Protein AF-A0A9W6HFJ3-F1 (afdb_monomer_lite)

Sequence (73 aa):
MQLWIGRMGGSSIDVCYEVFSPRGDEPQVCYARSTAVVVMVSTATGRPVRLTDEMRAAWAPVVGEPIVYARRR

Structure (mmCIF, N/CA/C/O backbone):
data_AF-A0A9W6HFJ3-F1
#
_entry.id   AF-A0A9W6HFJ3-F1
#
loop_
_atom_site.group_PDB
_atom_site.id
_atom_site.type_symbol
_atom_site.label_atom_id
_atom_site.label_alt_id
_atom_site.label_comp_id
_atom_site.label_asym_id
_atom_site.label_entity_id
_atom_site.label_seq_id
_atom_site.pdbx_PDB_ins_code
_atom_site.Cartn_x
_atom_site.Cartn_y
_atom_site.Cartn_z
_atom_site.occupancy
_atom_site.B_iso_or_equiv
_atom_site.auth_seq_id
_atom_site.auth_comp_id
_atom_site.auth_asym_id
_atom_site.auth_atom_id
_atom_site.pdbx_PDB_model_num
ATOM 1 N N . MET A 1 1 ? -6.986 -4.850 9.944 1.00 90.56 1 MET A N 1
ATOM 2 C CA . MET A 1 1 ? -6.053 -4.069 9.107 1.00 90.56 1 MET A CA 1
ATOM 3 C C . MET A 1 1 ? -6.727 -3.770 7.779 1.00 90.56 1 MET A C 1
ATOM 5 O O . MET A 1 1 ? -7.490 -4.611 7.314 1.00 90.56 1 MET A O 1
ATOM 9 N N . GLN A 1 2 ? -6.466 -2.598 7.209 1.00 94.19 2 GLN A N 1
ATOM 10 C CA . GLN A 1 2 ? -6.912 -2.180 5.875 1.00 94.19 2 GLN A CA 1
ATOM 11 C C . GLN A 1 2 ? -5.687 -1.764 5.056 1.00 94.19 2 GLN A C 1
ATOM 13 O O . GLN A 1 2 ? -4.739 -1.240 5.638 1.00 94.19 2 GLN A O 1
ATOM 18 N N . LEU A 1 3 ? -5.683 -2.037 3.748 1.00 97.50 3 LEU A N 1
ATOM 19 C CA . LEU A 1 3 ? -4.578 -1.717 2.842 1.00 97.50 3 LEU A CA 1
ATOM 20 C C . LEU A 1 3 ? -5.110 -1.182 1.516 1.00 97.50 3 LEU A C 1
ATOM 22 O O . LEU A 1 3 ? -6.155 -1.632 1.047 1.00 97.50 3 LEU A O 1
ATOM 26 N N . TRP A 1 4 ? -4.362 -0.268 0.910 1.00 98.38 4 TRP A N 1
ATOM 27 C CA . TRP A 1 4 ? -4.637 0.271 -0.419 1.00 98.38 4 TRP A CA 1
ATOM 28 C C . TRP A 1 4 ? -3.355 0.801 -1.065 1.00 98.38 4 TRP A C 1
ATOM 30 O O . TRP A 1 4 ? -2.336 0.999 -0.399 1.00 98.38 4 TRP A O 1
ATOM 40 N N . ILE A 1 5 ? -3.392 1.037 -2.373 1.00 98.44 5 ILE A N 1
ATOM 41 C CA . ILE A 1 5 ? -2.293 1.678 -3.099 1.00 98.44 5 ILE A CA 1
ATOM 42 C C . ILE A 1 5 ? -2.532 3.189 -3.095 1.00 98.44 5 ILE A C 1
ATOM 44 O O . ILE A 1 5 ? -3.510 3.661 -3.669 1.00 98.44 5 ILE A O 1
ATOM 48 N N . GLY A 1 6 ? -1.637 3.947 -2.459 1.00 97.88 6 GLY A N 1
ATOM 49 C CA . GLY A 1 6 ? -1.702 5.413 -2.409 1.00 97.88 6 GLY A CA 1
ATOM 50 C C . GLY A 1 6 ? -1.028 6.096 -3.601 1.00 97.88 6 GLY A C 1
ATOM 51 O O . GLY A 1 6 ? -1.352 7.229 -3.951 1.00 97.88 6 GLY A O 1
ATOM 52 N N . ARG A 1 7 ? -0.067 5.421 -4.244 1.00 96.81 7 ARG A N 1
ATOM 53 C CA . ARG A 1 7 ? 0.634 5.932 -5.430 1.00 96.81 7 ARG A CA 1
ATOM 54 C C . ARG A 1 7 ? 1.216 4.792 -6.253 1.00 96.81 7 ARG A C 1
ATOM 56 O O . ARG A 1 7 ? 1.707 3.812 -5.704 1.00 96.81 7 ARG A O 1
ATOM 63 N N . MET A 1 8 ? 1.238 4.967 -7.574 1.00 97.19 8 MET A N 1
ATOM 64 C CA . MET A 1 8 ? 1.946 4.082 -8.501 1.00 97.19 8 MET A CA 1
ATOM 65 C C . MET A 1 8 ? 2.994 4.863 -9.294 1.00 97.19 8 MET A C 1
ATOM 67 O O . MET A 1 8 ? 2.664 5.630 -10.199 1.00 97.19 8 MET A O 1
ATOM 71 N N . GLY A 1 9 ? 4.265 4.651 -8.961 1.00 95.75 9 GLY A N 1
ATOM 72 C CA . GLY A 1 9 ? 5.413 5.170 -9.698 1.00 95.75 9 GLY A CA 1
ATOM 73 C C . GLY A 1 9 ? 5.729 4.337 -10.941 1.00 95.75 9 GLY A C 1
ATOM 74 O O . GLY A 1 9 ? 4.910 3.566 -11.430 1.00 95.75 9 GLY A O 1
ATOM 75 N N . GLY A 1 10 ? 6.940 4.486 -11.480 1.00 97.19 10 GLY A N 1
ATOM 76 C CA . GLY A 1 10 ? 7.375 3.738 -12.663 1.00 97.19 10 GLY A CA 1
ATOM 77 C C . GLY A 1 10 ? 7.584 2.245 -12.408 1.00 97.19 10 GLY A C 1
ATOM 78 O O . GLY A 1 10 ? 7.144 1.424 -13.204 1.00 97.19 10 GLY A O 1
ATOM 79 N N . SER A 1 11 ? 8.249 1.924 -11.300 1.00 97.38 11 SER A N 1
ATOM 80 C CA . SER A 1 11 ? 8.623 0.564 -10.880 1.00 97.38 11 SER A CA 1
ATOM 81 C C . SER A 1 11 ? 8.293 0.302 -9.413 1.00 97.38 11 SER A C 1
ATOM 83 O O . SER A 1 11 ? 8.708 -0.706 -8.857 1.00 97.38 11 SER A O 1
ATOM 85 N N . SER A 1 12 ? 7.587 1.225 -8.766 1.00 97.75 12 SER A N 1
ATOM 86 C CA . SER A 1 12 ? 7.267 1.160 -7.347 1.00 97.75 12 SER A CA 1
ATOM 87 C C . SER A 1 12 ? 5.818 1.531 -7.091 1.00 97.75 12 SER A C 1
ATOM 89 O O . SER A 1 12 ? 5.204 2.252 -7.882 1.00 97.75 12 SER A O 1
ATOM 91 N N . ILE A 1 13 ? 5.296 1.060 -5.968 1.00 98.00 13 ILE A N 1
ATOM 92 C CA . ILE A 1 13 ? 4.000 1.444 -5.426 1.00 98.00 13 ILE A CA 1
ATOM 93 C C . ILE A 1 13 ? 4.156 1.843 -3.962 1.00 98.00 13 ILE A C 1
ATOM 95 O O . ILE A 1 13 ? 4.960 1.260 -3.233 1.00 98.00 13 ILE A O 1
ATOM 99 N N . ASP A 1 14 ? 3.358 2.814 -3.543 1.00 98.19 14 ASP A N 1
ATOM 100 C CA . ASP A 1 14 ? 3.196 3.162 -2.138 1.00 98.19 14 ASP A CA 1
ATOM 101 C C . ASP A 1 14 ? 1.978 2.389 -1.620 1.00 98.19 14 ASP A C 1
ATOM 103 O O . ASP A 1 14 ? 0.848 2.649 -2.039 1.00 98.19 14 ASP A O 1
ATOM 107 N N . VAL A 1 15 ? 2.206 1.421 -0.735 1.00 98.31 15 VAL A N 1
ATOM 108 C CA . VAL A 1 15 ? 1.156 0.651 -0.060 1.00 98.31 15 VAL A CA 1
ATOM 109 C C . VAL A 1 15 ? 0.844 1.328 1.264 1.00 98.31 15 VAL A C 1
ATOM 111 O O . VAL A 1 15 ? 1.646 1.302 2.198 1.00 98.31 15 VAL A O 1
ATOM 114 N N . CYS A 1 16 ? -0.326 1.938 1.342 1.00 98.44 16 CYS A N 1
ATOM 115 C CA . CYS A 1 16 ? -0.850 2.537 2.555 1.00 98.44 16 CYS A CA 1
ATOM 116 C C . CYS A 1 16 ? -1.603 1.484 3.369 1.00 98.44 16 CYS A C 1
ATOM 118 O O . CYS A 1 16 ? -2.265 0.609 2.806 1.00 98.44 16 CYS A O 1
ATOM 120 N N . TYR A 1 17 ? -1.492 1.552 4.693 1.00 97.88 17 TYR A N 1
ATOM 121 C CA . TYR A 1 17 ? -2.192 0.634 5.578 1.00 97.88 17 TYR A CA 1
ATOM 122 C C . TYR A 1 17 ? -2.548 1.248 6.927 1.00 97.88 17 TYR A C 1
ATOM 124 O O . TYR A 1 17 ? -1.878 2.152 7.439 1.00 97.88 17 TYR A O 1
ATOM 132 N N . GLU A 1 18 ? -3.600 0.690 7.518 1.00 97.62 18 GLU A N 1
ATOM 133 C CA . GLU A 1 18 ? -4.115 1.046 8.835 1.00 97.62 18 GLU A CA 1
ATOM 134 C C . GLU A 1 18 ? -4.297 -0.186 9.711 1.00 97.62 18 GLU A C 1
ATOM 136 O O . GLU A 1 18 ? -4.886 -1.200 9.309 1.00 97.62 18 GLU A O 1
ATOM 141 N N . VAL A 1 19 ? -3.805 -0.083 10.939 1.00 97.12 19 VAL A N 1
ATOM 142 C CA . VAL A 1 19 ? -3.926 -1.109 11.969 1.00 97.12 19 VAL A CA 1
ATOM 143 C C . VAL A 1 19 ? -4.968 -0.648 12.972 1.00 97.12 19 VAL A C 1
ATOM 145 O O . VAL A 1 19 ? -4.821 0.396 13.602 1.00 97.12 19 VAL A O 1
ATOM 148 N N . PHE A 1 20 ? -6.012 -1.455 13.116 1.00 97.31 20 PHE A N 1
ATOM 149 C CA . PHE A 1 20 ? -7.131 -1.202 14.012 1.00 97.31 20 PHE A CA 1
ATOM 150 C C . PHE A 1 20 ? -7.098 -2.157 15.202 1.00 97.31 20 PHE A C 1
ATOM 152 O O . PHE A 1 20 ? -6.479 -3.224 15.123 1.00 97.31 20 PHE A O 1
ATOM 159 N N . SER A 1 21 ? -7.807 -1.784 16.263 1.00 97.00 21 SER A N 1
ATOM 160 C CA . SER A 1 21 ? -8.163 -2.674 17.360 1.00 97.00 21 SER A CA 1
ATOM 161 C C . SER A 1 21 ? -8.962 -3.895 16.861 1.00 97.00 21 SER A C 1
ATOM 163 O O . SER A 1 21 ? -9.431 -3.906 15.707 1.00 97.00 21 SER A O 1
ATOM 165 N N . PRO A 1 22 ? -9.057 -4.970 17.668 1.00 95.50 22 PRO A N 1
ATOM 166 C CA . PRO A 1 22 ? -9.814 -6.164 17.309 1.00 95.50 22 PRO A CA 1
ATOM 167 C C . PRO A 1 22 ? -11.234 -5.860 16.810 1.00 95.50 22 PRO A C 1
ATOM 169 O O . PRO A 1 22 ? -11.867 -4.8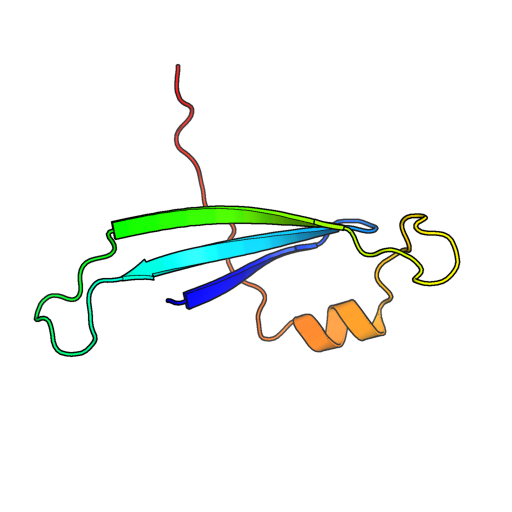69 17.170 1.00 95.50 22 PRO A O 1
ATOM 172 N N . ARG A 1 23 ? -11.754 -6.733 15.940 1.00 93.44 23 ARG A N 1
ATOM 173 C CA . ARG A 1 23 ? -13.146 -6.628 15.480 1.00 93.44 23 ARG A CA 1
ATOM 174 C C . ARG A 1 23 ? -14.090 -6.852 16.663 1.00 93.44 23 ARG A C 1
ATOM 176 O O . ARG A 1 23 ? -13.945 -7.857 17.350 1.00 93.44 23 ARG A O 1
ATOM 183 N N . GLY A 1 24 ? -15.071 -5.967 16.826 1.00 93.00 24 GLY A N 1
ATOM 184 C CA . GLY A 1 24 ? -16.061 -6.026 17.907 1.00 93.00 24 GLY A CA 1
ATOM 185 C C . GLY A 1 24 ? -15.896 -4.935 18.966 1.00 93.00 24 GLY A C 1
ATOM 186 O O . GLY A 1 24 ? -16.809 -4.747 19.760 1.00 93.00 24 GLY A O 1
ATOM 187 N N . ASP A 1 25 ? -14.786 -4.192 18.955 1.00 94.44 25 ASP A N 1
ATOM 188 C CA . ASP A 1 25 ? -14.646 -2.999 19.791 1.00 94.44 25 ASP A CA 1
ATOM 189 C C . ASP A 1 25 ? -15.557 -1.869 19.283 1.00 94.44 25 ASP A C 1
ATOM 191 O O . ASP A 1 25 ? -15.578 -1.566 18.085 1.00 94.44 25 ASP A O 1
ATOM 195 N N . GLU A 1 26 ? -16.264 -1.206 20.202 1.00 94.69 26 GLU A N 1
ATOM 196 C CA . GLU A 1 26 ? -17.097 -0.034 19.926 1.00 94.69 26 GLU A CA 1
ATOM 197 C C . GLU A 1 26 ? -16.640 1.154 20.800 1.00 94.69 26 GLU A C 1
ATOM 199 O O . GLU A 1 26 ? -16.877 1.150 22.010 1.00 94.69 26 GLU A O 1
ATOM 204 N N . PRO A 1 27 ? -15.974 2.180 20.228 1.00 93.06 27 PRO A N 1
ATOM 205 C CA . PRO A 1 27 ? -15.624 2.338 18.814 1.00 93.06 27 PRO A CA 1
ATOM 206 C C . PRO A 1 27 ? -14.411 1.490 18.397 1.00 93.06 27 PRO A C 1
ATOM 208 O O . PRO A 1 27 ? -13.498 1.257 19.186 1.00 93.06 27 PRO A O 1
ATOM 211 N N . GLN A 1 28 ? -14.342 1.122 17.115 1.00 95.50 28 GLN A N 1
ATOM 212 C CA . GLN A 1 28 ? -13.133 0.528 16.548 1.00 95.50 28 GLN A CA 1
ATOM 213 C C . GLN A 1 28 ? -12.023 1.588 16.460 1.00 95.50 28 GLN A C 1
ATOM 215 O O . GLN A 1 28 ? -12.171 2.603 15.775 1.00 95.50 28 GLN A O 1
ATOM 220 N N . VAL A 1 29 ? -10.894 1.355 17.133 1.00 97.06 29 VAL A N 1
ATOM 221 C CA . VAL A 1 29 ? -9.811 2.346 17.252 1.00 97.06 29 VAL A CA 1
ATOM 222 C C . VAL A 1 29 ? -8.726 2.090 16.208 1.00 97.06 29 VAL A C 1
ATOM 224 O O . VAL A 1 29 ? -8.221 0.977 16.100 1.00 97.06 29 VAL A O 1
ATOM 227 N N . CYS A 1 30 ? -8.319 3.118 15.457 1.00 96.31 30 CYS A N 1
ATOM 228 C CA . CYS A 1 30 ? -7.126 3.056 14.606 1.00 96.31 30 CYS A CA 1
ATOM 229 C C . CYS A 1 30 ? -5.874 3.356 15.445 1.00 96.31 30 CYS A C 1
ATOM 231 O O . CYS A 1 30 ? -5.718 4.465 15.953 1.00 96.31 30 CYS A O 1
ATOM 233 N N . TYR A 1 31 ? -4.982 2.377 15.592 1.00 96.38 31 TYR A N 1
ATOM 234 C CA . TYR A 1 31 ? -3.749 2.512 16.375 1.00 96.38 31 TYR A CA 1
ATOM 235 C C . TYR A 1 31 ? -2.572 3.036 15.561 1.00 96.38 31 TYR A C 1
ATOM 237 O O . TYR A 1 31 ? -1.701 3.718 16.099 1.00 96.38 31 TYR A O 1
ATOM 245 N N . ALA A 1 32 ? -2.511 2.695 14.276 1.00 95.94 32 ALA A N 1
ATOM 246 C CA . ALA A 1 32 ? -1.407 3.098 13.422 1.00 95.94 32 ALA A CA 1
ATOM 247 C C . ALA A 1 32 ? -1.855 3.251 11.975 1.00 95.94 32 ALA A C 1
ATOM 249 O O . ALA A 1 32 ? -2.655 2.468 11.467 1.00 95.94 32 ALA A O 1
ATOM 250 N N . ARG A 1 33 ? -1.251 4.225 11.301 1.00 96.69 33 ARG A N 1
ATOM 251 C CA . ARG A 1 33 ? -1.380 4.468 9.869 1.00 96.69 33 ARG A CA 1
ATOM 252 C C . ARG A 1 33 ? 0.018 4.653 9.295 1.00 96.69 33 ARG A C 1
ATOM 254 O O . ARG A 1 33 ? 0.821 5.396 9.864 1.00 96.69 33 ARG A O 1
ATOM 261 N N . SER A 1 34 ? 0.331 3.965 8.206 1.00 97.44 34 SER A N 1
ATOM 262 C CA . SER A 1 34 ? 1.675 3.987 7.629 1.00 97.44 34 SER A CA 1
ATOM 263 C C . SER A 1 34 ? 1.674 3.657 6.133 1.00 97.44 34 SER A C 1
ATOM 265 O O . SER A 1 34 ? 0.701 3.126 5.606 1.00 97.44 34 SER A O 1
ATOM 267 N N . THR A 1 35 ? 2.780 3.969 5.463 1.00 98.00 35 THR A N 1
ATOM 268 C CA . THR A 1 35 ? 3.023 3.718 4.045 1.00 98.00 35 THR A CA 1
ATOM 269 C C . THR A 1 35 ? 4.308 2.912 3.908 1.00 98.00 35 THR A C 1
ATOM 271 O O . THR A 1 35 ? 5.339 3.281 4.471 1.00 98.00 35 THR A O 1
ATOM 274 N N . ALA A 1 36 ? 4.260 1.832 3.134 1.00 97.81 36 ALA A N 1
ATOM 275 C CA . ALA A 1 36 ? 5.423 1.067 2.709 1.00 97.81 36 ALA A CA 1
ATOM 276 C C . ALA A 1 36 ? 5.667 1.281 1.212 1.00 97.81 36 ALA A C 1
ATOM 278 O O . ALA A 1 36 ? 4.731 1.240 0.418 1.00 97.81 36 ALA A O 1
ATOM 279 N N . VAL A 1 37 ? 6.924 1.472 0.817 1.00 97.75 37 VAL A N 1
ATOM 280 C CA . VAL A 1 37 ? 7.301 1.541 -0.600 1.00 97.75 37 VAL A CA 1
ATOM 281 C C . VAL A 1 37 ? 7.693 0.144 -1.064 1.00 97.75 37 VAL A C 1
ATOM 283 O O . VAL A 1 37 ? 8.621 -0.455 -0.523 1.00 97.75 37 VAL A O 1
ATOM 286 N N . VAL A 1 38 ? 7.003 -0.367 -2.078 1.00 97.38 38 VAL A N 1
ATOM 287 C CA . VAL A 1 38 ? 7.294 -1.663 -2.700 1.00 97.38 38 VAL A CA 1
ATOM 288 C C . VAL A 1 38 ? 7.836 -1.418 -4.099 1.00 97.38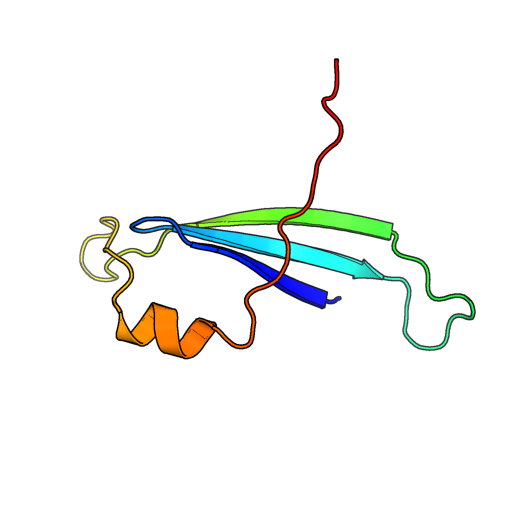 38 VAL A C 1
ATOM 290 O O . VAL A 1 38 ? 7.229 -0.687 -4.876 1.00 97.38 38 VAL A O 1
ATOM 293 N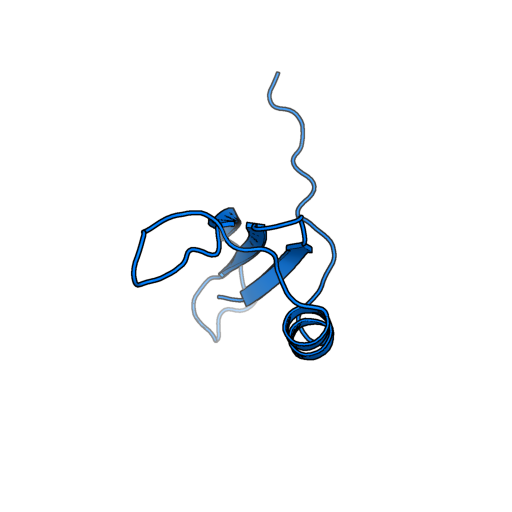 N . VAL A 1 39 ? 8.974 -2.025 -4.434 1.00 98.00 39 VAL A N 1
ATOM 294 C CA . VAL A 1 39 ? 9.581 -1.948 -5.770 1.00 98.00 39 VAL A CA 1
ATOM 295 C C . VAL A 1 39 ? 9.402 -3.286 -6.473 1.00 98.00 39 VAL A C 1
ATOM 297 O O . VAL A 1 39 ? 9.783 -4.327 -5.942 1.00 98.00 39 VAL A O 1
ATOM 300 N N . MET A 1 40 ? 8.849 -3.257 -7.682 1.00 97.31 40 MET A N 1
ATOM 301 C CA . MET A 1 40 ? 8.739 -4.435 -8.532 1.00 97.31 40 MET A CA 1
ATOM 302 C C . MET A 1 40 ? 10.090 -4.738 -9.164 1.00 97.31 40 MET A C 1
ATOM 304 O O . MET A 1 40 ? 10.702 -3.865 -9.782 1.00 97.31 40 MET A O 1
ATOM 308 N N . VAL A 1 41 ? 10.539 -5.985 -9.039 1.00 97.75 41 VAL A N 1
ATOM 309 C CA . VAL A 1 41 ? 11.826 -6.448 -9.566 1.00 97.75 41 VAL A CA 1
ATOM 310 C C . VAL A 1 41 ? 11.661 -7.705 -10.412 1.00 97.75 41 VAL A C 1
ATOM 312 O O . VAL A 1 41 ? 10.744 -8.500 -10.213 1.00 97.75 41 VAL A O 1
ATOM 315 N N . SER A 1 42 ? 12.576 -7.900 -11.356 1.00 96.88 42 SER A N 1
ATOM 316 C CA . SER A 1 42 ? 12.733 -9.166 -12.069 1.00 96.88 42 SER A CA 1
ATOM 317 C C . SER A 1 42 ? 13.248 -10.233 -11.105 1.00 96.88 42 SER A C 1
ATOM 319 O O . SER A 1 42 ? 14.281 -10.038 -10.469 1.00 96.88 42 SER A O 1
ATOM 321 N N . THR A 1 43 ? 12.592 -11.389 -11.046 1.00 95.81 43 THR A N 1
ATOM 322 C CA . THR A 1 43 ? 13.047 -12.523 -10.223 1.00 95.81 43 THR A CA 1
ATOM 323 C C . THR A 1 43 ? 14.371 -13.115 -10.709 1.00 95.81 43 THR A C 1
ATOM 325 O O . THR A 1 43 ? 15.125 -13.655 -9.908 1.00 95.81 43 THR A O 1
ATOM 328 N N . ALA A 1 44 ? 14.686 -12.979 -12.001 1.00 97.81 44 ALA A N 1
ATOM 329 C CA . ALA A 1 44 ? 15.926 -13.488 -12.585 1.00 97.81 44 ALA A CA 1
ATOM 330 C C . ALA A 1 44 ? 17.145 -12.601 -12.288 1.00 97.81 44 ALA A C 1
ATOM 332 O O . ALA A 1 44 ? 18.253 -13.107 -12.148 1.00 97.81 44 ALA A O 1
ATOM 333 N N . THR A 1 45 ? 16.964 -11.276 -12.229 1.00 97.38 45 THR A N 1
ATOM 334 C CA . THR A 1 45 ? 18.092 -10.322 -12.154 1.00 97.38 45 THR A CA 1
ATOM 335 C C . THR A 1 45 ? 18.085 -9.430 -10.917 1.00 97.38 45 THR A C 1
ATOM 337 O O . THR A 1 45 ? 19.057 -8.717 -10.682 1.00 97.38 45 THR A O 1
ATOM 340 N N . GLY A 1 46 ? 16.983 -9.391 -10.165 1.00 96.44 46 GLY A N 1
ATOM 341 C CA . GLY A 1 46 ? 16.770 -8.455 -9.059 1.00 96.44 46 GLY A CA 1
ATOM 342 C C . GLY A 1 46 ? 16.640 -6.988 -9.486 1.00 96.44 46 GLY A C 1
ATOM 343 O O . GLY A 1 46 ? 16.474 -6.115 -8.637 1.00 96.44 46 GLY A O 1
ATOM 344 N N . ARG A 1 47 ? 16.711 -6.679 -10.788 1.00 97.62 47 ARG A N 1
ATOM 345 C CA . ARG A 1 47 ? 16.622 -5.301 -11.288 1.00 97.62 47 ARG A CA 1
ATOM 346 C C . ARG A 1 47 ? 15.174 -4.805 -11.250 1.00 97.62 47 ARG A C 1
ATOM 348 O O . ARG A 1 47 ? 14.277 -5.593 -11.562 1.00 97.62 47 ARG A O 1
ATOM 355 N N . PRO A 1 48 ? 14.931 -3.516 -10.941 1.00 98.06 48 PRO A N 1
ATOM 356 C CA . PRO A 1 48 ? 13.600 -2.934 -11.024 1.00 98.06 48 PRO A CA 1
ATOM 357 C C . PRO A 1 48 ? 12.990 -3.095 -12.417 1.00 98.06 48 PRO A C 1
ATOM 359 O O . PRO A 1 48 ? 13.667 -2.887 -13.426 1.00 98.06 48 PRO A O 1
ATOM 362 N N . VAL A 1 49 ? 11.706 -3.433 -12.467 1.00 97.50 49 VAL A N 1
ATOM 363 C CA . VAL A 1 49 ? 10.932 -3.540 -13.710 1.00 97.50 49 VAL A CA 1
ATOM 364 C C . VAL A 1 49 ? 9.803 -2.526 -13.710 1.00 97.50 49 VAL A C 1
ATOM 366 O O . VAL A 1 49 ? 9.294 -2.135 -12.659 1.00 97.50 49 VAL A O 1
ATOM 369 N N . ARG A 1 50 ? 9.438 -2.023 -14.888 1.00 97.50 50 ARG A N 1
ATOM 370 C CA . ARG A 1 50 ? 8.323 -1.079 -15.017 1.00 97.50 50 ARG A CA 1
ATOM 371 C C . ARG A 1 50 ? 7.002 -1.789 -14.721 1.00 97.50 50 ARG A C 1
ATOM 373 O O . ARG A 1 50 ? 6.806 -2.923 -15.144 1.00 97.50 50 ARG A O 1
ATOM 380 N N . LEU A 1 51 ? 6.098 -1.094 -14.035 1.00 96.94 51 LEU A N 1
ATOM 381 C CA . LEU A 1 51 ? 4.702 -1.510 -13.927 1.00 96.94 51 LEU A CA 1
ATOM 382 C C . LEU A 1 51 ? 4.063 -1.442 -15.314 1.00 96.94 51 LEU A C 1
ATOM 384 O O . LEU A 1 51 ? 4.095 -0.376 -15.937 1.00 96.94 51 LEU A O 1
ATOM 388 N N . THR A 1 52 ? 3.500 -2.556 -15.776 1.00 97.06 52 THR A N 1
ATOM 389 C CA . THR A 1 52 ? 2.788 -2.620 -17.057 1.00 97.06 52 THR A CA 1
ATOM 390 C C . THR A 1 52 ? 1.424 -1.943 -16.954 1.00 97.06 52 THR A C 1
ATOM 392 O O . THR A 1 52 ? 0.878 -1.777 -15.860 1.00 97.06 52 THR A O 1
ATOM 395 N N . ASP A 1 53 ? 0.848 -1.571 -18.096 1.00 97.31 53 ASP A N 1
ATOM 396 C CA . ASP A 1 53 ? -0.500 -0.996 -18.136 1.00 97.31 53 ASP A CA 1
ATOM 397 C C . ASP A 1 53 ? -1.556 -1.992 -17.645 1.00 97.31 53 ASP A C 1
ATOM 399 O O . ASP A 1 53 ? -2.485 -1.609 -16.940 1.00 97.31 53 ASP A O 1
ATOM 403 N N . GLU A 1 54 ? -1.360 -3.284 -17.920 1.00 97.56 54 GLU A N 1
ATOM 404 C CA . GLU A 1 54 ? -2.203 -4.361 -17.397 1.00 97.56 54 GLU A CA 1
ATOM 405 C C . GLU A 1 54 ? -2.174 -4.415 -15.864 1.00 97.56 54 GLU A C 1
ATOM 407 O O . GLU A 1 54 ? -3.228 -4.440 -15.232 1.00 97.56 54 GLU A O 1
ATOM 412 N N . MET A 1 55 ? -0.987 -4.355 -15.246 1.00 96.44 55 MET A N 1
ATOM 413 C CA . MET A 1 55 ? -0.865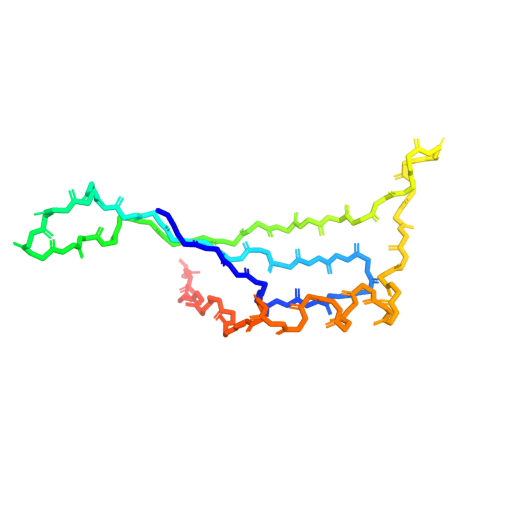 -4.321 -13.783 1.00 96.44 55 MET A CA 1
ATOM 414 C C . MET A 1 55 ? -1.555 -3.086 -13.197 1.00 96.44 55 MET A C 1
ATOM 416 O O . MET A 1 55 ? -2.275 -3.190 -12.206 1.00 96.44 55 MET A O 1
ATOM 420 N N . ARG A 1 56 ? -1.373 -1.916 -13.823 1.00 96.44 56 ARG A N 1
ATOM 421 C CA . ARG A 1 56 ? -2.028 -0.670 -13.389 1.00 96.44 56 ARG A CA 1
ATOM 422 C C . ARG A 1 56 ? -3.548 -0.771 -13.472 1.00 96.44 56 ARG A C 1
ATOM 424 O O . ARG A 1 56 ? -4.225 -0.356 -12.535 1.00 96.44 56 ARG A O 1
ATOM 431 N N . ALA A 1 57 ? -4.073 -1.331 -14.559 1.00 97.38 57 ALA A N 1
ATOM 432 C CA . ALA A 1 57 ? -5.505 -1.542 -14.738 1.00 97.38 57 ALA A CA 1
ATOM 433 C C . ALA A 1 57 ? -6.059 -2.540 -13.710 1.00 97.38 57 ALA A C 1
ATOM 435 O O . ALA A 1 57 ? -7.080 -2.268 -13.081 1.00 97.38 57 ALA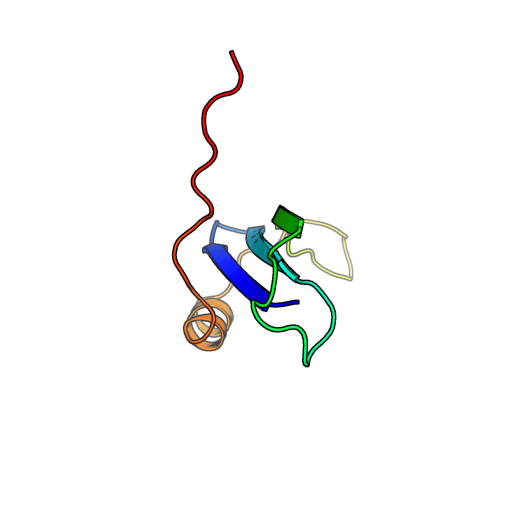 A O 1
ATOM 436 N N . ALA A 1 58 ? -5.354 -3.649 -13.477 1.00 97.69 58 ALA A N 1
ATOM 437 C CA . ALA A 1 58 ? -5.742 -4.661 -12.497 1.00 97.69 58 ALA A CA 1
ATOM 438 C C . ALA A 1 58 ? -5.764 -4.121 -11.057 1.00 97.69 58 ALA A C 1
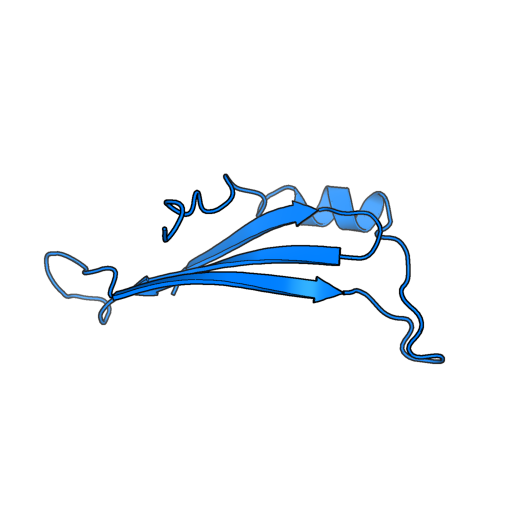ATOM 440 O O . ALA A 1 58 ? -6.575 -4.557 -10.242 1.00 97.69 58 ALA A O 1
ATOM 441 N N . TRP A 1 59 ? -4.887 -3.169 -10.730 1.00 97.06 59 TRP A N 1
ATOM 442 C CA . TRP A 1 59 ? -4.801 -2.570 -9.397 1.00 97.06 59 TRP A CA 1
ATOM 443 C C . TRP A 1 59 ? -5.711 -1.364 -9.184 1.00 97.06 59 TRP A C 1
ATOM 445 O O . TRP A 1 59 ? -5.919 -0.978 -8.036 1.00 97.06 59 TRP A O 1
ATOM 455 N N . ALA A 1 60 ? -6.297 -0.799 -10.242 1.00 96.12 60 ALA A N 1
ATOM 456 C CA . ALA A 1 60 ? -7.199 0.349 -10.151 1.00 96.12 60 ALA A CA 1
ATOM 457 C C . ALA A 1 60 ? -8.293 0.227 -9.062 1.00 96.12 60 ALA A C 1
ATOM 459 O O . ALA A 1 60 ? -8.528 1.222 -8.378 1.00 96.12 60 ALA A O 1
ATOM 460 N N . PRO A 1 61 ? -8.912 -0.950 -8.806 1.00 97.75 61 PRO A N 1
ATOM 461 C CA . PRO A 1 61 ? -9.945 -1.086 -7.773 1.00 97.75 61 PRO A CA 1
ATOM 462 C C . PRO A 1 61 ? -9.461 -0.888 -6.331 1.00 97.75 61 PRO A C 1
ATOM 464 O O . PRO A 1 61 ? -10.277 -0.649 -5.446 1.00 97.75 61 PRO A O 1
ATOM 467 N N . VAL A 1 62 ? -8.157 -1.024 -6.073 1.00 97.06 62 VAL A N 1
ATOM 468 C CA . VAL A 1 62 ? -7.559 -0.893 -4.731 1.00 97.06 62 VAL A CA 1
ATOM 469 C C . VAL A 1 62 ? -6.703 0.368 -4.594 1.00 97.06 62 VAL A C 1
ATOM 471 O O . VAL A 1 62 ? -5.949 0.506 -3.629 1.00 97.06 62 VAL A O 1
ATOM 474 N N . VAL A 1 63 ? -6.798 1.287 -5.557 1.00 97.94 63 VAL A N 1
ATOM 475 C CA . VAL A 1 63 ? -6.183 2.613 -5.465 1.00 97.94 63 VAL A CA 1
ATOM 476 C C . VAL A 1 63 ? -7.064 3.508 -4.602 1.00 97.94 63 VAL A C 1
ATOM 478 O O . VAL A 1 63 ? -8.277 3.573 -4.786 1.00 97.94 63 VAL A O 1
ATOM 481 N N . GLY A 1 64 ? -6.440 4.212 -3.665 1.00 97.50 64 GLY A N 1
ATOM 482 C CA . GLY A 1 64 ? -7.108 5.161 -2.783 1.00 97.50 64 GLY A CA 1
ATOM 483 C C . GLY A 1 64 ? -6.240 6.382 -2.517 1.00 97.50 64 GLY A C 1
ATOM 484 O O . GLY A 1 64 ? -5.116 6.484 -3.009 1.00 97.50 64 GLY A O 1
ATOM 485 N N . GLU A 1 65 ? -6.760 7.307 -1.717 1.00 97.00 65 GLU A N 1
ATOM 486 C CA . GLU A 1 65 ? -6.042 8.533 -1.370 1.00 97.00 65 GLU A CA 1
ATOM 487 C C . GLU A 1 65 ? -4.767 8.204 -0.569 1.00 97.00 65 GLU A C 1
ATOM 489 O O . GLU A 1 65 ? -4.837 7.448 0.407 1.00 97.00 65 GLU A O 1
ATOM 494 N N . PRO A 1 66 ? -3.586 8.733 -0.935 1.00 96.81 66 PRO A N 1
ATOM 495 C CA . PRO A 1 66 ? -2.375 8.526 -0.153 1.00 96.81 66 PRO A CA 1
ATOM 496 C C . PRO A 1 66 ? -2.504 9.091 1.265 1.00 96.81 66 PRO A C 1
ATOM 498 O O . PRO A 1 66 ? -3.201 10.070 1.529 1.00 96.81 66 PRO A O 1
ATOM 501 N N . ILE A 1 67 ? -1.753 8.509 2.197 1.00 95.94 67 ILE A N 1
ATOM 502 C CA . ILE A 1 67 ? -1.669 9.038 3.558 1.00 95.94 67 ILE A CA 1
ATOM 503 C C . ILE A 1 67 ? -0.967 10.401 3.538 1.00 95.94 67 ILE A C 1
ATOM 505 O O . ILE A 1 67 ? 0.212 10.508 3.192 1.00 95.94 67 ILE A O 1
ATOM 509 N N . VAL A 1 68 ? -1.678 11.441 3.976 1.00 93.62 68 VAL A N 1
ATOM 510 C CA . VAL A 1 68 ? -1.103 12.770 4.200 1.00 93.62 68 VAL A CA 1
ATOM 511 C C . VAL A 1 68 ? -0.424 12.796 5.565 1.00 93.62 68 VAL A C 1
ATOM 513 O O . VAL A 1 68 ? -1.075 12.783 6.610 1.00 93.62 68 VAL A O 1
ATOM 516 N N . TYR A 1 69 ? 0.903 12.846 5.560 1.00 89.75 69 TYR A N 1
ATOM 517 C CA . TYR A 1 69 ? 1.685 13.020 6.776 1.00 89.75 69 TYR A CA 1
ATOM 518 C C . TYR A 1 69 ? 1.793 14.500 7.127 1.00 89.75 69 TYR A C 1
ATOM 520 O O . TYR A 1 69 ? 2.229 15.315 6.312 1.00 89.75 69 TYR A O 1
ATOM 528 N N . ALA A 1 70 ? 1.471 14.847 8.373 1.00 85.62 70 ALA A N 1
ATOM 529 C CA . ALA A 1 70 ? 1.897 16.125 8.919 1.00 85.62 70 ALA A CA 1
ATOM 530 C C . ALA A 1 70 ? 3.435 16.159 8.925 1.00 85.62 70 ALA A C 1
ATOM 532 O O . ALA A 1 70 ? 4.083 15.215 9.386 1.00 85.62 70 ALA A O 1
ATOM 533 N N . ARG A 1 71 ? 4.033 17.237 8.405 1.00 78.44 71 ARG A N 1
ATOM 534 C CA . ARG A 1 71 ? 5.483 17.451 8.508 1.00 78.44 71 ARG A CA 1
ATOM 535 C C . ARG A 1 71 ? 5.876 17.424 9.985 1.00 78.44 71 ARG A C 1
ATOM 537 O O . ARG A 1 71 ? 5.425 18.274 10.750 1.00 78.44 71 ARG A O 1
ATOM 544 N N . ARG A 1 72 ? 6.742 16.487 10.370 1.00 62.84 72 ARG A N 1
ATOM 545 C CA . ARG A 1 72 ? 7.497 16.594 11.623 1.00 62.84 72 ARG A CA 1
ATOM 546 C C . ARG A 1 72 ? 8.541 17.694 11.407 1.00 62.84 72 ARG A C 1
ATOM 548 O O . ARG A 1 72 ? 9.325 17.586 10.465 1.00 62.84 72 ARG A O 1
ATOM 555 N N . ARG A 1 73 ? 8.448 18.787 12.170 1.00 50.81 73 ARG A N 1
ATOM 556 C CA . ARG A 1 73 ? 9.523 19.786 12.266 1.00 50.81 73 ARG A CA 1
ATOM 557 C C . ARG A 1 73 ? 10.649 19.237 13.126 1.00 50.81 73 ARG A C 1
ATOM 559 O O . ARG A 1 73 ? 10.325 18.448 14.041 1.00 50.81 73 ARG A O 1
#

pLDDT: mean 95.18, std 7.16, range [50.81, 98.44]

InterPro domains:
  IPR029069 HotDog domain superfamily [SSF54637] (2-62)

Foldseek 3Di:
DDWFWQDDDFFKTKIKDWDWDDPPDVVIGTPDIDIDIDGHADPVPRHGDGQDPVNVVVRVVRHDHDDDDDDDD

Secondary structure (DSSP, 8-state):
-EEEEEEE-SSEEEEEEEEEPPTT-SSPPEEEEEEEEEE-B-TTT--B-PPPHHHHHHHGGGB-PPP-PPPP-

Radius of gyration: 15.33 Å; chains: 1; bounding box: 35×33×38 Å

Organism: NCBI:txid33884